Protein AF-A0A943Y1D8-F1 (afdb_monomer)

Radius of gyration: 16.84 Å; Cα contacts (8 Å, |Δi|>4): 223; chains: 1; bounding box: 41×40×46 Å

Secondary structure (DSSP, 8-state):
--TT---HHHHHHHHHHHHHHHTTT----SS-EEEEEE--TTS-THHHHHHHHHHTTT--EEE-HHHHGGGSTTHHHHHHHHGGGHHHHHHHHHHHHHHHHHHHHHTTT--EEE----SSSHHHHHHHHHHHHTT-EEEEEE----HHHHHHHHHHHHHHHHHH-TTT-

InterPro domains:
  IPR010488 Zeta toxin domain [PF06414] (25-161)
  IPR027417 P-loop containing nucleoside triphosphate hydrolase [G3DSA:3.40.50.300] (1-169)
  IPR027417 P-loop containing nucleoside triphosphate hydrolase [SSF52540] (18-161)

Structure (mmCIF, N/CA/C/O backbone):
data_AF-A0A943Y1D8-F1
#
_entry.id   AF-A0A943Y1D8-F1
#
loop_
_atom_site.group_PDB
_atom_site.id
_atom_site.type_symbol
_atom_site.label_atom_id
_atom_site.label_alt_id
_atom_site.label_comp_id
_atom_site.label_asym_id
_atom_site.label_entity_id
_atom_site.label_seq_id
_atom_site.pdbx_PDB_ins_code
_atom_site.Cartn_x
_atom_site.Cartn_y
_atom_site.Cartn_z
_atom_site.occupancy
_atom_site.B_iso_or_equiv
_atom_site.auth_seq_id
_atom_site.auth_comp_id
_atom_site.auth_asym_id
_atom_site.auth_atom_id
_atom_site.pdbx_PDB_model_num
ATOM 1 N N . MET A 1 1 ? 22.565 16.463 -7.248 1.00 71.75 1 MET A N 1
ATOM 2 C CA . MET A 1 1 ? 21.575 15.593 -6.589 1.00 71.75 1 MET A CA 1
ATOM 3 C C . MET A 1 1 ? 21.234 14.495 -7.577 1.00 71.75 1 MET A C 1
ATOM 5 O O . MET A 1 1 ? 21.046 14.815 -8.750 1.00 71.75 1 MET A O 1
ATOM 9 N N . LYS A 1 2 ? 21.292 13.227 -7.169 1.00 88.69 2 LYS A N 1
ATOM 10 C CA . LYS A 1 2 ? 20.897 12.116 -8.044 1.00 88.69 2 LYS A CA 1
ATOM 11 C C . LYS A 1 2 ? 19.385 12.167 -8.280 1.00 88.69 2 LYS A C 1
ATOM 13 O O . LYS A 1 2 ? 18.656 12.789 -7.515 1.00 88.69 2 LYS A O 1
ATOM 18 N N . LEU A 1 3 ? 18.910 11.551 -9.357 1.00 89.81 3 LEU A N 1
ATOM 19 C CA . LEU A 1 3 ? 17.517 11.700 -9.795 1.00 89.81 3 LEU A CA 1
ATOM 20 C C . LEU A 1 3 ? 16.529 11.013 -8.835 1.00 89.81 3 LEU A C 1
ATOM 22 O O . LEU A 1 3 ? 15.404 11.473 -8.662 1.00 89.81 3 LEU A O 1
ATOM 26 N N . GLU A 1 4 ? 16.981 9.940 -8.193 1.00 90.12 4 GLU A N 1
ATOM 27 C CA . GLU A 1 4 ? 16.276 9.161 -7.174 1.00 90.12 4 GLU A CA 1
ATOM 28 C C . GLU A 1 4 ? 16.295 9.786 -5.770 1.00 90.12 4 GLU A C 1
ATOM 30 O O . GLU A 1 4 ? 15.619 9.300 -4.867 1.00 90.12 4 GLU A O 1
ATOM 35 N N . GLU A 1 5 ? 17.084 10.842 -5.559 1.00 94.75 5 GLU A N 1
ATOM 36 C CA . GLU A 1 5 ? 17.107 11.555 -4.286 1.00 94.75 5 GLU A CA 1
ATOM 37 C C . GLU A 1 5 ? 15.913 12.517 -4.208 1.00 94.75 5 GLU A C 1
ATOM 39 O O . GLU A 1 5 ? 15.562 13.199 -5.174 1.00 94.75 5 GLU A O 1
ATOM 44 N N . PHE A 1 6 ? 15.310 12.602 -3.027 1.00 96.19 6 PHE A N 1
ATOM 45 C CA . PHE A 1 6 ? 14.237 13.539 -2.707 1.00 96.19 6 PHE A CA 1
ATOM 46 C C . PHE A 1 6 ? 14.531 14.207 -1.366 1.00 96.19 6 PHE A C 1
ATOM 48 O O . PHE A 1 6 ? 15.135 13.603 -0.478 1.00 96.19 6 PHE A O 1
ATOM 55 N N . SER A 1 7 ? 14.132 15.470 -1.220 1.00 96.75 7 SER A N 1
ATOM 56 C CA . SER A 1 7 ? 14.277 16.180 0.050 1.00 96.75 7 SER A CA 1
ATOM 57 C C . SER A 1 7 ? 13.147 15.831 1.020 1.00 96.75 7 SER A C 1
ATOM 59 O O . SER A 1 7 ? 12.078 15.353 0.623 1.00 96.75 7 SER A O 1
ATOM 61 N N . GLN A 1 8 ? 13.360 16.145 2.299 1.00 96.44 8 GLN A N 1
ATOM 62 C CA . GLN A 1 8 ? 12.313 16.071 3.315 1.00 96.44 8 GLN A CA 1
ATOM 63 C C . GLN A 1 8 ? 11.099 16.938 2.935 1.00 96.44 8 GLN A C 1
ATOM 65 O O . GLN A 1 8 ? 9.965 16.474 3.021 1.00 96.44 8 GLN A O 1
ATOM 70 N N . ASP A 1 9 ? 11.325 18.144 2.405 1.00 97.31 9 ASP A N 1
ATOM 71 C CA . ASP A 1 9 ? 10.247 19.031 1.951 1.00 97.31 9 ASP A CA 1
ATOM 72 C C . ASP A 1 9 ? 9.414 18.405 0.824 1.00 97.31 9 ASP A C 1
ATOM 74 O O . ASP A 1 9 ? 8.185 18.512 0.824 1.00 97.31 9 ASP A O 1
ATOM 78 N N . ASN A 1 10 ? 10.054 17.720 -0.135 1.00 95.81 10 ASN A N 1
ATOM 79 C CA . ASN A 1 10 ? 9.332 17.015 -1.197 1.00 95.81 10 ASN A CA 1
ATOM 80 C C . ASN A 1 10 ? 8.452 15.902 -0.620 1.00 95.81 10 ASN A C 1
ATOM 82 O O . ASN A 1 10 ? 7.290 15.765 -1.012 1.00 95.81 10 ASN A O 1
ATOM 86 N N . PHE A 1 11 ? 8.996 15.132 0.325 1.00 97.69 11 PHE A N 1
ATOM 87 C CA . PHE A 1 11 ? 8.261 14.066 0.993 1.00 97.69 11 PHE A CA 1
ATOM 88 C C . PHE A 1 11 ? 7.055 14.614 1.765 1.00 97.69 11 PHE A C 1
ATOM 90 O O . PHE A 1 11 ? 5.945 14.105 1.617 1.00 97.69 11 PHE A O 1
ATOM 97 N N . GLU A 1 12 ? 7.232 15.699 2.520 1.00 97.75 12 GLU A N 1
ATOM 98 C CA . GLU A 1 12 ? 6.159 16.340 3.283 1.00 97.75 12 GLU A CA 1
ATOM 99 C C . GLU A 1 12 ? 5.056 16.930 2.404 1.00 97.75 12 GLU A C 1
ATOM 101 O O . GLU A 1 12 ? 3.872 16.864 2.746 1.00 97.75 12 GLU A O 1
ATOM 106 N N . GLN A 1 13 ? 5.412 17.520 1.263 1.00 97.88 13 GLN A N 1
ATOM 107 C CA . GLN A 1 13 ? 4.421 18.019 0.311 1.00 97.88 13 GLN A CA 1
ATOM 108 C C . GLN A 1 13 ? 3.579 16.873 -0.263 1.00 97.88 13 GLN A C 1
ATOM 110 O O . GLN A 1 13 ? 2.344 16.958 -0.284 1.00 97.88 13 GLN A O 1
ATOM 115 N N . ALA A 1 14 ? 4.229 15.786 -0.688 1.00 97.81 14 ALA A N 1
ATOM 116 C CA . ALA A 1 14 ? 3.547 14.602 -1.200 1.00 97.81 14 ALA A CA 1
ATOM 117 C C . ALA A 1 14 ? 2.657 13.953 -0.128 1.00 97.81 14 ALA A C 1
ATOM 119 O O . ALA A 1 14 ? 1.494 13.636 -0.393 1.00 97.81 14 ALA A O 1
ATOM 120 N N . SER A 1 15 ? 3.162 13.827 1.099 1.00 98.00 15 SER A N 1
ATOM 121 C CA . SER A 1 15 ? 2.448 13.184 2.196 1.00 98.00 15 SER A CA 1
ATOM 122 C C . SER A 1 15 ? 1.216 13.982 2.637 1.00 98.00 15 SER A C 1
ATOM 124 O O . SER A 1 15 ? 0.133 13.409 2.775 1.00 98.00 15 SER A O 1
ATOM 126 N N . LYS A 1 16 ? 1.309 15.318 2.732 1.00 97.94 16 LYS A N 1
ATOM 127 C CA . LYS A 1 16 ? 0.158 16.206 2.997 1.00 97.94 16 LYS A CA 1
ATOM 128 C C . LYS A 1 16 ? -0.933 16.045 1.937 1.00 97.94 16 LYS A C 1
ATOM 130 O O . LYS A 1 16 ? -2.120 15.967 2.271 1.00 97.94 16 LYS A O 1
ATOM 135 N N . ARG A 1 17 ? -0.547 15.966 0.658 1.00 97.69 17 ARG A N 1
ATOM 136 C CA . ARG A 1 17 ? -1.488 15.748 -0.452 1.00 97.69 17 ARG A CA 1
ATOM 137 C C . ARG A 1 17 ? -2.175 14.386 -0.345 1.00 97.69 17 ARG A C 1
ATOM 139 O O . ARG A 1 17 ? -3.395 14.316 -0.507 1.00 97.69 17 ARG A O 1
ATOM 146 N N . LEU A 1 18 ? -1.417 13.331 -0.051 1.00 98.12 18 LEU A N 1
ATOM 147 C CA . LEU A 1 18 ? -1.938 11.973 0.096 1.00 98.12 18 LEU A CA 1
ATOM 148 C C . LEU A 1 18 ? -2.876 11.850 1.296 1.00 98.12 18 LEU A C 1
ATOM 150 O O . LEU A 1 18 ? -3.997 11.383 1.118 1.00 98.12 18 LEU A O 1
ATOM 154 N N . ILE A 1 19 ? -2.502 12.362 2.474 1.00 98.19 19 ILE A N 1
ATOM 155 C CA . ILE A 1 19 ? -3.379 12.384 3.657 1.00 98.19 19 ILE A CA 1
ATOM 156 C C . ILE A 1 19 ? -4.701 13.080 3.329 1.00 98.19 19 ILE A C 1
ATOM 158 O O . ILE A 1 19 ? -5.771 12.525 3.591 1.00 98.19 19 ILE A O 1
ATOM 162 N N . ARG A 1 20 ? -4.654 14.268 2.710 1.00 97.94 20 ARG A N 1
ATOM 163 C CA . ARG A 1 20 ? -5.865 15.012 2.333 1.00 97.94 20 ARG A CA 1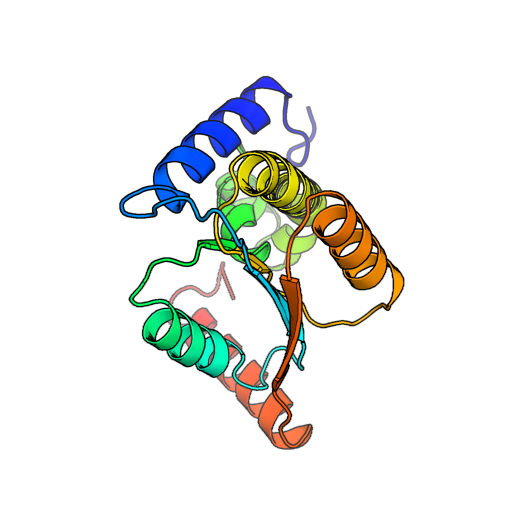
ATOM 164 C C . ARG A 1 20 ? -6.756 14.210 1.382 1.00 97.94 20 ARG A C 1
ATOM 166 O O . ARG A 1 20 ? -7.973 14.232 1.532 1.00 97.94 20 ARG A O 1
ATOM 173 N N . SER A 1 21 ? -6.161 13.537 0.398 1.00 97.56 21 SER A N 1
ATOM 174 C CA . SER A 1 21 ? -6.898 12.725 -0.574 1.00 97.56 21 SER A CA 1
ATOM 175 C C . SER A 1 21 ? -7.534 11.495 0.080 1.00 97.56 21 SER A C 1
ATOM 177 O O . SER A 1 21 ? -8.732 11.264 -0.065 1.00 97.56 21 SER A O 1
ATOM 179 N N . LEU A 1 22 ? -6.745 10.740 0.848 1.00 97.81 22 LEU A N 1
ATOM 180 C CA . LEU A 1 22 ? -7.140 9.463 1.441 1.00 97.81 22 LEU A CA 1
ATOM 181 C C . LEU A 1 22 ? -8.207 9.615 2.528 1.00 97.81 22 LEU A C 1
ATOM 183 O O . LEU A 1 22 ? -9.094 8.775 2.636 1.00 97.81 22 LEU A O 1
ATOM 187 N N . THR A 1 23 ? -8.152 10.697 3.306 1.00 98.06 23 THR A N 1
ATOM 188 C CA . THR A 1 23 ? -9.115 10.966 4.391 1.00 98.06 23 THR A CA 1
ATOM 189 C C . THR A 1 23 ? -10.411 11.620 3.911 1.00 98.06 23 THR A C 1
ATOM 191 O O . THR A 1 23 ? -11.373 11.730 4.673 1.00 98.06 23 THR A O 1
ATOM 194 N N . ARG A 1 24 ? -10.489 12.045 2.643 1.00 97.81 24 ARG A N 1
ATOM 195 C CA . ARG A 1 24 ? -11.682 12.704 2.105 1.00 97.81 24 ARG A CA 1
ATOM 196 C C . ARG A 1 24 ? -12.884 11.753 2.132 1.00 97.81 24 ARG A C 1
ATOM 198 O O . ARG A 1 24 ? -12.878 10.697 1.502 1.00 97.81 24 ARG A O 1
ATOM 205 N N . GLY A 1 25 ? -13.942 12.161 2.835 1.00 96.56 25 GLY A N 1
ATOM 206 C CA . GLY A 1 25 ? -15.162 11.358 2.980 1.00 96.56 25 GLY A CA 1
ATOM 207 C C . GLY A 1 25 ? -14.963 10.086 3.811 1.00 96.56 25 GLY A C 1
ATOM 208 O O . GLY A 1 25 ? -15.704 9.125 3.624 1.00 96.56 25 GLY A O 1
ATOM 209 N N . LYS A 1 26 ? -13.939 10.054 4.671 1.00 98.00 26 LYS A N 1
ATOM 210 C CA . LYS A 1 26 ? -13.700 8.995 5.655 1.00 98.00 26 LYS A CA 1
ATOM 211 C C . LYS A 1 26 ? -13.924 9.551 7.051 1.00 98.00 26 LYS A C 1
ATOM 213 O O . LYS A 1 26 ? -13.646 10.721 7.310 1.00 98.00 26 LYS A O 1
ATOM 218 N N . THR A 1 27 ? -14.391 8.703 7.947 1.00 97.81 27 THR A N 1
ATOM 219 C CA . THR A 1 27 ? -14.568 9.013 9.362 1.00 97.81 27 THR A CA 1
ATOM 220 C C . THR A 1 27 ? -13.755 8.044 10.205 1.00 97.81 27 THR A C 1
ATOM 222 O O . THR A 1 27 ? -13.468 6.915 9.800 1.00 97.81 27 THR A O 1
ATOM 225 N N . THR A 1 28 ? -13.356 8.511 11.379 1.00 97.44 28 THR A N 1
ATOM 226 C CA . THR A 1 28 ? -12.630 7.711 12.364 1.00 97.44 28 THR A CA 1
ATOM 227 C C . THR A 1 28 ? -13.599 6.785 13.107 1.00 97.44 28 THR A C 1
ATOM 229 O O . THR A 1 28 ? -14.820 6.959 13.038 1.00 97.44 28 THR A O 1
ATOM 232 N N . SER A 1 29 ? -13.072 5.776 13.797 1.00 96.56 29 SER A N 1
ATOM 233 C CA . SER A 1 29 ? -13.866 4.793 14.537 1.00 96.56 29 SER A CA 1
ATOM 234 C C . SER A 1 29 ? -13.273 4.538 15.914 1.00 96.56 29 SER A C 1
ATOM 236 O O . SER A 1 29 ? -12.066 4.412 16.048 1.00 96.56 29 SER A O 1
ATOM 238 N N . SER A 1 30 ? -14.117 4.382 16.935 1.00 96.62 30 SER A N 1
ATOM 239 C CA . SER A 1 30 ? -13.673 3.978 18.279 1.00 96.62 30 SER A CA 1
ATOM 240 C C . SER A 1 30 ? -13.169 2.532 18.344 1.00 96.62 30 SER A C 1
ATOM 242 O O . SER A 1 30 ? -12.523 2.151 19.313 1.00 96.62 30 SER A O 1
ATOM 244 N N . HIS A 1 31 ? -13.466 1.727 17.320 1.00 97.19 31 HIS A N 1
ATOM 245 C CA . HIS A 1 31 ? -13.017 0.343 17.188 1.00 97.19 31 HIS A CA 1
ATOM 246 C C . HIS A 1 31 ? -12.390 0.165 15.798 1.00 97.19 31 HIS A C 1
ATOM 248 O O . HIS A 1 31 ? -12.999 -0.452 14.908 1.00 97.19 31 HIS A O 1
ATOM 254 N N . PRO A 1 32 ? -11.216 0.773 15.552 1.00 98.38 32 PRO A N 1
ATOM 255 C CA . PRO A 1 32 ? -10.628 0.787 14.230 1.00 98.38 32 PRO A CA 1
ATOM 256 C C . PRO A 1 32 ? -10.174 -0.622 13.826 1.00 98.38 32 PRO A C 1
ATOM 258 O O . PRO A 1 32 ? -9.814 -1.477 14.638 1.00 98.38 32 PRO A O 1
ATOM 261 N N . LYS A 1 33 ? -10.225 -0.877 12.520 1.00 98.69 33 LYS A N 1
ATOM 262 C CA . LYS A 1 33 ? -9.940 -2.187 11.921 1.00 98.69 33 LYS A CA 1
ATOM 263 C C . LYS A 1 33 ? -8.845 -2.019 10.893 1.00 98.69 33 LYS A C 1
ATOM 265 O O . LYS A 1 33 ? -8.920 -1.106 10.072 1.00 98.69 33 LYS A O 1
ATOM 270 N N . ALA A 1 34 ? -7.871 -2.914 10.928 1.00 98.62 34 ALA A N 1
ATOM 271 C CA . ALA A 1 34 ? -6.825 -2.994 9.928 1.00 98.62 34 ALA A CA 1
ATOM 272 C C . ALA A 1 34 ? -6.882 -4.347 9.225 1.00 98.62 34 ALA A C 1
ATOM 274 O O . ALA A 1 34 ? -7.005 -5.396 9.859 1.00 98.62 34 ALA A O 1
ATOM 275 N N . ILE A 1 35 ? -6.783 -4.318 7.904 1.00 98.56 35 ILE A N 1
ATOM 276 C CA . ILE A 1 35 ? -6.814 -5.501 7.057 1.00 98.56 35 ILE A CA 1
ATOM 277 C C . ILE A 1 35 ? -5.506 -5.531 6.283 1.00 98.56 35 ILE A C 1
ATOM 279 O O . ILE A 1 35 ? -5.279 -4.696 5.410 1.00 98.56 35 ILE A O 1
ATOM 283 N N . LEU A 1 36 ? -4.645 -6.488 6.606 1.00 98.06 36 LEU A N 1
ATOM 284 C CA . LEU A 1 36 ? -3.467 -6.781 5.802 1.00 98.06 36 LEU A CA 1
ATOM 285 C C . LEU A 1 36 ? -3.897 -7.669 4.640 1.00 98.06 36 LEU A C 1
ATOM 287 O O . LEU A 1 36 ? -4.590 -8.667 4.849 1.00 98.06 36 LEU A O 1
ATOM 291 N N . LEU A 1 37 ? -3.509 -7.307 3.423 1.00 96.69 37 LEU A N 1
ATOM 292 C CA . LEU A 1 37 ? -3.866 -8.055 2.227 1.00 96.69 37 LEU A CA 1
ATOM 293 C C . LEU A 1 37 ? -2.693 -8.930 1.771 1.00 96.69 37 LEU A C 1
ATOM 295 O O . LEU A 1 37 ? -1.537 -8.504 1.764 1.00 96.69 37 LEU A O 1
ATOM 299 N N . GLY A 1 38 ? -2.990 -10.173 1.397 1.00 95.38 38 GLY A N 1
ATOM 300 C CA . GLY A 1 38 ? -2.019 -11.097 0.823 1.00 95.38 38 GLY A CA 1
ATOM 301 C C . GLY A 1 38 ? -2.541 -11.843 -0.397 1.00 95.38 38 GLY A C 1
ATOM 302 O O . GLY A 1 38 ? -3.742 -12.039 -0.581 1.00 95.38 38 GLY A O 1
ATOM 303 N N . GLY A 1 39 ? -1.607 -12.272 -1.239 1.00 94.06 39 GLY A N 1
ATOM 304 C CA . GLY A 1 39 ? -1.891 -12.989 -2.475 1.00 94.06 39 GLY A CA 1
ATOM 305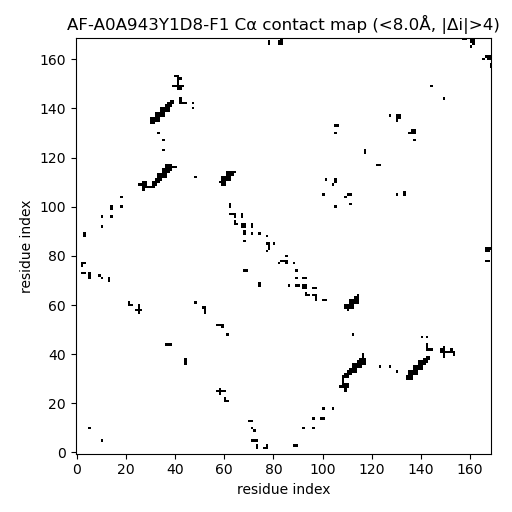 C C . GLY A 1 39 ? -0.852 -12.690 -3.548 1.00 94.06 39 GLY A C 1
ATOM 306 O O . GLY A 1 39 ? -0.114 -11.702 -3.479 1.00 94.06 39 GLY A O 1
ATOM 307 N N . GLN A 1 40 ? -0.802 -13.551 -4.560 1.00 94.25 40 GLN A N 1
ATOM 308 C CA . GLN A 1 40 ? 0.044 -13.346 -5.735 1.00 94.25 40 GLN A CA 1
ATOM 309 C C . GLN A 1 40 ? -0.412 -12.093 -6.506 1.00 94.25 40 GLN A C 1
ATOM 311 O O . GLN A 1 40 ? -1.582 -11.711 -6.456 1.00 94.25 40 GLN A O 1
ATOM 316 N N . SER A 1 41 ? 0.503 -11.445 -7.234 1.00 91.69 41 SER A N 1
ATOM 317 C CA . SER A 1 41 ? 0.224 -10.167 -7.917 1.00 91.69 41 SER A CA 1
ATOM 318 C C . SER A 1 41 ? -0.954 -10.259 -8.899 1.00 91.69 41 SER A C 1
ATOM 320 O O . SER A 1 41 ? -1.801 -9.371 -8.907 1.00 91.69 41 SER A O 1
ATOM 322 N N . GLY A 1 42 ? -1.065 -11.359 -9.651 1.00 93.94 42 GLY A N 1
ATOM 323 C CA . GLY A 1 42 ? -2.165 -11.601 -10.589 1.00 93.94 42 GLY A CA 1
ATOM 324 C C . GLY A 1 42 ? -3.356 -12.363 -10.006 1.00 93.94 42 GLY A C 1
ATOM 325 O O . GLY A 1 42 ? -4.225 -12.781 -10.755 1.00 93.94 42 GLY A O 1
ATOM 326 N N . ALA A 1 43 ? -3.420 -12.601 -8.689 1.00 95.25 43 ALA A N 1
ATOM 327 C CA . ALA A 1 43 ? -4.512 -13.380 -8.084 1.00 95.25 43 ALA A CA 1
ATOM 328 C C . ALA A 1 43 ? -5.839 -12.604 -7.959 1.00 95.25 43 ALA A C 1
ATOM 330 O O . ALA A 1 43 ? -6.827 -13.147 -7.479 1.00 95.25 43 ALA A O 1
ATOM 331 N N . GLY A 1 44 ? -5.878 -11.329 -8.362 1.00 94.12 44 GLY A N 1
ATOM 332 C CA . GLY A 1 44 ? -7.108 -10.533 -8.355 1.00 94.12 44 GLY A CA 1
ATOM 333 C C . GLY A 1 44 ? -7.421 -9.861 -7.016 1.00 94.12 44 GLY A C 1
ATOM 334 O O . GLY A 1 44 ? -8.590 -9.742 -6.650 1.00 94.12 44 GLY A O 1
ATOM 335 N N . LYS A 1 45 ? -6.396 -9.392 -6.290 1.00 94.88 45 LYS A N 1
ATOM 336 C CA . LYS A 1 45 ? -6.500 -8.692 -4.987 1.00 94.88 45 LYS A CA 1
ATOM 337 C C . LYS A 1 45 ? -7.498 -7.523 -4.983 1.00 94.88 45 LYS A C 1
ATOM 339 O O . LYS A 1 45 ? -8.193 -7.306 -3.992 1.00 94.88 45 LYS A O 1
ATOM 344 N N . THR A 1 46 ? -7.704 -6.873 -6.130 1.00 93.75 46 THR A N 1
ATOM 345 C CA . THR A 1 46 ? -8.759 -5.867 -6.353 1.00 93.75 46 THR A CA 1
ATOM 346 C C . THR A 1 46 ? -10.169 -6.371 -6.000 1.00 93.75 46 THR A C 1
ATOM 348 O O . THR A 1 46 ? -11.043 -5.581 -5.647 1.00 93.75 46 THR A O 1
ATOM 351 N N . THR A 1 47 ? -10.417 -7.681 -6.039 1.00 96.31 47 THR A N 1
ATOM 352 C CA . THR A 1 47 ? -11.668 -8.289 -5.562 1.00 96.31 47 THR A CA 1
ATOM 353 C C . THR A 1 47 ? -11.869 -8.053 -4.066 1.00 96.31 47 THR A C 1
ATOM 355 O O . THR A 1 47 ? -12.954 -7.645 -3.655 1.00 96.31 47 THR A O 1
ATOM 358 N N . ILE A 1 48 ? -10.818 -8.211 -3.253 1.00 96.69 48 ILE A N 1
ATOM 359 C CA . ILE A 1 48 ? -10.863 -7.915 -1.815 1.00 96.69 48 ILE A CA 1
ATOM 360 C C . ILE A 1 48 ? -11.089 -6.417 -1.596 1.00 96.69 48 ILE A C 1
ATOM 362 O O . ILE A 1 48 ? -11.909 -6.064 -0.751 1.00 96.69 48 ILE A O 1
ATOM 366 N N . HIS A 1 49 ? -10.460 -5.536 -2.388 1.00 95.75 49 HIS A N 1
ATOM 367 C CA . HIS A 1 49 ? -10.742 -4.093 -2.321 1.00 95.75 49 HIS A CA 1
ATOM 368 C C . HIS A 1 49 ? -12.232 -3.807 -2.488 1.00 95.75 49 HIS A C 1
ATOM 370 O O . HIS A 1 49 ? -12.815 -3.095 -1.678 1.00 95.75 49 HIS A O 1
ATOM 376 N N . ARG A 1 50 ? -12.874 -4.395 -3.505 1.00 96.94 50 ARG A N 1
ATOM 377 C CA . ARG A 1 50 ? -14.310 -4.203 -3.764 1.00 96.94 50 ARG A CA 1
ATOM 378 C C . ARG A 1 50 ? -15.175 -4.746 -2.627 1.00 96.94 50 ARG A C 1
ATOM 380 O O . ARG A 1 50 ? -16.125 -4.077 -2.228 1.00 96.94 50 ARG A O 1
ATOM 387 N N . ILE A 1 51 ? -14.848 -5.927 -2.098 1.00 97.88 51 ILE A N 1
ATOM 388 C CA . ILE A 1 51 ? -15.570 -6.537 -0.972 1.00 97.88 51 ILE A CA 1
ATOM 389 C C . ILE A 1 51 ? -15.465 -5.643 0.265 1.00 97.88 51 ILE A C 1
ATOM 391 O O . ILE A 1 51 ? -16.488 -5.280 0.840 1.00 97.88 51 ILE A O 1
ATOM 395 N N . LYS A 1 52 ? -14.250 -5.229 0.641 1.00 97.62 52 LYS A N 1
ATOM 396 C CA . LYS A 1 52 ? -14.020 -4.422 1.844 1.00 97.62 52 LYS A CA 1
ATOM 397 C C . LYS A 1 52 ? -14.528 -2.994 1.707 1.00 97.62 52 LYS A C 1
ATOM 399 O O . LYS A 1 52 ? -15.110 -2.478 2.650 1.00 97.62 52 LYS A O 1
ATOM 404 N N . GLN A 1 53 ? -14.446 -2.388 0.5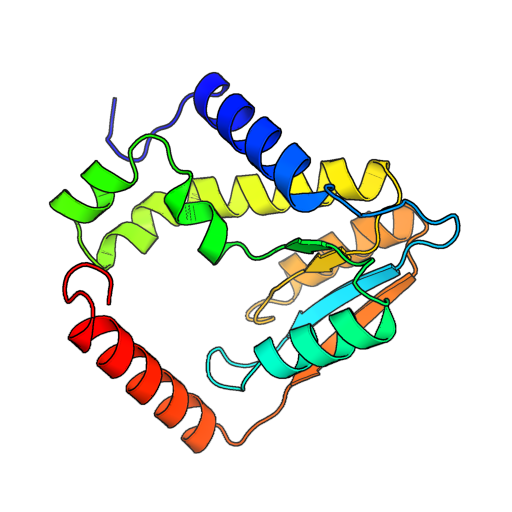27 1.00 96.81 53 GLN A N 1
ATOM 405 C CA . GLN A 1 53 ? -15.104 -1.105 0.281 1.00 96.81 53 GLN A CA 1
ATOM 406 C C . GLN A 1 53 ? -16.621 -1.196 0.475 1.00 96.81 53 GLN A C 1
ATOM 408 O O . GLN A 1 53 ? -17.203 -0.293 1.062 1.00 96.81 53 GLN A O 1
ATOM 413 N N . ARG A 1 54 ? -17.278 -2.281 0.042 1.00 97.88 54 ARG A N 1
ATOM 414 C CA . ARG A 1 54 ? -18.720 -2.474 0.286 1.00 97.88 54 ARG A CA 1
ATOM 415 C C . ARG A 1 54 ? -19.026 -2.748 1.758 1.00 97.88 54 ARG A C 1
ATOM 417 O O . ARG A 1 54 ? -19.932 -2.132 2.303 1.00 97.88 54 ARG A O 1
ATOM 424 N N . GLU A 1 55 ? -18.256 -3.628 2.395 1.00 98.00 55 GLU A N 1
ATOM 425 C CA . GLU A 1 55 ? -18.403 -3.995 3.812 1.00 98.00 55 GLU A CA 1
ATOM 426 C C . GLU A 1 55 ? -18.286 -2.781 4.741 1.00 98.00 55 GLU A C 1
ATOM 428 O O . GLU A 1 55 ? -19.063 -2.648 5.680 1.00 98.00 55 GLU A O 1
ATOM 433 N N . PHE A 1 56 ? -17.362 -1.866 4.444 1.00 97.88 56 PHE A N 1
ATOM 434 C CA . PHE A 1 56 ? -17.156 -0.637 5.210 1.00 97.88 56 PHE A CA 1
ATOM 435 C C . PHE A 1 56 ? -17.967 0.549 4.673 1.00 97.88 56 PHE A C 1
ATOM 437 O O . PHE A 1 56 ? -17.766 1.669 5.130 1.00 97.88 56 PHE A O 1
ATOM 444 N N . GLN A 1 57 ? -18.854 0.342 3.691 1.00 97.69 57 GLN A N 1
ATOM 445 C CA . GLN A 1 57 ? -19.652 1.405 3.057 1.00 97.69 57 GLN A CA 1
ATOM 446 C C . GLN A 1 57 ? -18.791 2.577 2.548 1.00 97.69 57 GLN A C 1
ATOM 448 O O . GLN A 1 57 ? -19.148 3.748 2.641 1.00 97.69 57 GLN A O 1
ATOM 453 N N . GLY A 1 58 ? -17.606 2.256 2.031 1.00 97.25 58 GLY A N 1
ATOM 454 C CA . GLY A 1 58 ? -16.604 3.211 1.579 1.00 97.25 58 GLY A CA 1
ATOM 455 C C . GLY A 1 58 ? -15.785 3.849 2.701 1.00 97.25 58 GLY A C 1
ATOM 456 O O . GLY A 1 58 ? -14.896 4.636 2.389 1.00 97.25 58 GLY A O 1
ATOM 457 N N . ASN A 1 59 ? -16.025 3.533 3.977 1.00 98.38 59 ASN A N 1
ATOM 458 C CA . ASN A 1 59 ? -15.285 4.061 5.123 1.00 98.38 59 ASN A CA 1
ATOM 459 C C . ASN A 1 59 ? -14.048 3.219 5.480 1.00 98.38 59 ASN A C 1
ATOM 461 O O . ASN A 1 59 ? -13.874 2.780 6.614 1.00 98.38 59 ASN A O 1
ATOM 465 N N . ILE A 1 60 ? -13.190 2.959 4.496 1.00 98.50 60 ILE A N 1
ATOM 466 C CA . ILE A 1 60 ? -11.888 2.318 4.690 1.00 98.50 60 ILE A CA 1
ATOM 467 C C . ILE A 1 60 ? -10.859 2.967 3.768 1.00 98.50 60 ILE A C 1
ATOM 469 O O . ILE A 1 60 ? -11.159 3.306 2.621 1.00 98.50 60 ILE A O 1
ATOM 473 N N . ILE A 1 61 ? -9.654 3.197 4.281 1.00 98.56 61 ILE A N 1
ATOM 474 C CA . ILE A 1 61 ? -8.548 3.763 3.513 1.00 98.56 61 ILE A CA 1
ATOM 475 C C . ILE A 1 61 ? -7.712 2.620 2.953 1.00 98.56 61 ILE A C 1
ATOM 477 O O . ILE A 1 61 ? -7.198 1.797 3.707 1.00 98.56 61 ILE A O 1
ATOM 481 N N . ILE A 1 62 ? -7.566 2.587 1.631 1.00 98.06 62 ILE A N 1
ATOM 482 C CA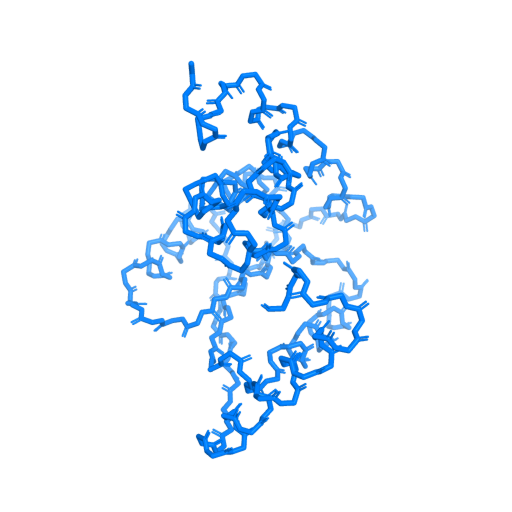 . ILE A 1 62 ? -6.689 1.644 0.937 1.00 98.06 62 ILE A CA 1
ATOM 483 C C . ILE A 1 62 ? -5.302 2.278 0.839 1.00 98.06 62 ILE A C 1
ATOM 485 O O . ILE A 1 62 ? -5.158 3.358 0.268 1.00 98.06 62 ILE A O 1
ATOM 489 N N . ILE A 1 63 ? -4.300 1.606 1.399 1.00 98.00 63 ILE A N 1
ATOM 490 C CA . ILE A 1 63 ? -2.895 1.994 1.320 1.00 98.00 63 ILE A CA 1
ATOM 491 C C . ILE A 1 63 ? -2.204 1.067 0.321 1.00 98.00 63 ILE A C 1
ATOM 493 O O . ILE A 1 63 ? -1.940 -0.090 0.642 1.00 98.00 63 ILE A O 1
ATOM 497 N N . ASP A 1 64 ? -1.912 1.593 -0.870 1.00 95.50 64 ASP A N 1
ATOM 498 C CA . ASP A 1 64 ? -1.256 0.881 -1.972 1.00 95.50 64 ASP A CA 1
ATOM 499 C C . ASP A 1 64 ? 0.071 1.557 -2.337 1.00 95.50 64 ASP A C 1
ATOM 501 O O . ASP A 1 64 ? 0.093 2.661 -2.884 1.00 95.50 64 ASP A O 1
ATOM 505 N N . GLY A 1 65 ? 1.181 0.883 -2.028 1.00 93.69 65 GLY A N 1
ATOM 506 C CA . GLY A 1 65 ? 2.523 1.420 -2.237 1.00 93.69 65 GLY A CA 1
ATOM 507 C C . GLY A 1 65 ? 2.870 1.682 -3.700 1.00 93.69 65 GLY A C 1
ATOM 508 O O . GLY A 1 65 ? 3.572 2.654 -3.981 1.00 93.69 65 GLY A O 1
ATOM 509 N N . ASP A 1 66 ? 2.358 0.884 -4.641 1.00 92.62 66 ASP A N 1
ATOM 510 C CA . ASP A 1 66 ? 2.682 1.084 -6.057 1.00 92.62 66 ASP A CA 1
ATOM 511 C C . ASP A 1 66 ? 2.072 2.393 -6.581 1.00 92.62 66 ASP A C 1
ATOM 513 O O . ASP A 1 66 ? 2.728 3.118 -7.333 1.00 92.62 66 ASP A O 1
ATOM 517 N N . SER A 1 67 ? 0.894 2.780 -6.076 1.00 93.50 67 SER A N 1
ATOM 518 C CA . SER A 1 67 ? 0.245 4.055 -6.412 1.00 93.50 67 SER A CA 1
ATOM 519 C C . SER A 1 67 ? 1.029 5.294 -5.952 1.00 93.50 67 SER A C 1
ATOM 521 O O . SER A 1 67 ? 0.845 6.384 -6.492 1.00 93.50 67 SER A O 1
ATOM 523 N N . TYR A 1 68 ? 1.930 5.153 -4.972 1.00 97.00 68 TYR A N 1
ATOM 524 C CA . TYR A 1 68 ? 2.690 6.279 -4.424 1.00 97.00 68 TYR A CA 1
ATOM 525 C C . TYR A 1 68 ? 3.974 6.577 -5.196 1.00 97.00 68 TYR A C 1
ATOM 527 O O . TYR A 1 68 ? 4.547 7.652 -5.030 1.00 97.00 68 TYR A O 1
ATOM 535 N N . ARG A 1 69 ? 4.414 5.681 -6.086 1.00 96.12 69 ARG A N 1
ATOM 536 C CA . ARG A 1 69 ? 5.624 5.882 -6.903 1.00 96.12 69 ARG A CA 1
ATOM 537 C C . ARG A 1 69 ? 5.534 7.142 -7.760 1.00 96.12 69 ARG A C 1
ATOM 539 O O . ARG A 1 69 ? 6.499 7.898 -7.832 1.00 96.12 69 ARG A O 1
ATOM 546 N N . SER A 1 70 ? 4.355 7.415 -8.322 1.00 94.94 70 SER A N 1
ATOM 547 C CA . SER A 1 70 ? 4.096 8.600 -9.148 1.00 94.94 70 SER A CA 1
ATOM 548 C C . SER A 1 70 ? 4.125 9.923 -8.375 1.00 94.94 70 SER A C 1
ATOM 550 O O . SER A 1 70 ? 4.064 10.986 -8.985 1.00 94.94 70 SER A O 1
ATOM 552 N N . PHE A 1 71 ? 4.196 9.878 -7.039 1.00 96.56 71 PHE A N 1
ATOM 553 C CA . PHE A 1 71 ? 4.338 11.060 -6.184 1.00 96.56 71 PHE A CA 1
ATOM 554 C C . PHE A 1 71 ? 5.802 11.403 -5.885 1.00 96.56 71 PHE A C 1
ATOM 556 O O . PHE A 1 71 ? 6.056 12.409 -5.223 1.00 96.56 71 PHE A O 1
ATOM 563 N N . HIS A 1 72 ? 6.759 10.606 -6.375 1.00 97.31 72 HIS A N 1
ATOM 564 C CA . HIS A 1 72 ? 8.169 10.970 -6.319 1.00 97.31 72 HIS A CA 1
ATOM 565 C C . HIS A 1 72 ? 8.383 12.308 -7.056 1.00 97.31 72 HIS A C 1
ATOM 567 O O . HIS A 1 72 ? 7.901 12.451 -8.184 1.00 97.31 72 HIS A O 1
ATOM 573 N N . PRO A 1 73 ? 9.119 13.284 -6.488 1.00 96.81 73 PRO A N 1
ATOM 574 C CA . PRO A 1 73 ? 9.262 14.621 -7.082 1.00 96.81 73 PRO A CA 1
ATOM 575 C C . PRO A 1 73 ? 9.824 14.588 -8.510 1.00 96.81 73 PRO A C 1
ATOM 577 O O . PRO A 1 73 ? 9.382 15.340 -9.372 1.00 96.81 73 PRO A O 1
ATOM 580 N N . ASN A 1 74 ? 10.743 13.657 -8.774 1.00 96.25 74 ASN A N 1
ATOM 581 C CA . ASN A 1 74 ? 11.371 13.468 -10.083 1.00 96.25 74 ASN A CA 1
ATOM 582 C C . ASN A 1 74 ? 10.775 12.296 -10.886 1.00 96.25 74 ASN A C 1
ATOM 584 O O . ASN A 1 74 ? 11.463 11.744 -11.740 1.00 96.25 74 ASN A O 1
ATOM 588 N N . TYR A 1 75 ? 9.538 11.861 -10.599 1.00 95.06 75 TYR A N 1
ATOM 589 C CA . TYR A 1 75 ? 8.951 10.658 -11.215 1.00 95.06 75 TYR A CA 1
ATOM 590 C C . TYR A 1 75 ? 9.022 10.666 -12.748 1.00 95.06 75 TYR A C 1
ATOM 592 O O . TYR A 1 75 ? 9.471 9.688 -13.337 1.00 95.06 75 TYR A O 1
ATOM 600 N N . LEU A 1 76 ? 8.643 11.779 -13.387 1.00 94.25 76 LEU A N 1
ATOM 601 C CA . LEU A 1 76 ? 8.665 11.892 -14.850 1.00 94.25 76 LEU A CA 1
ATOM 602 C C . LEU A 1 76 ? 10.083 11.758 -15.417 1.00 94.25 76 LEU A C 1
ATOM 604 O O . LEU A 1 76 ? 10.276 11.040 -16.388 1.00 94.25 76 LEU A O 1
ATOM 608 N N . GLY A 1 77 ? 11.084 12.367 -14.773 1.00 95.00 77 GLY A N 1
ATOM 609 C CA . GLY A 1 77 ? 12.479 12.223 -15.196 1.00 95.00 77 GLY A CA 1
ATOM 610 C C . GLY A 1 77 ? 13.015 10.803 -14.987 1.00 95.00 77 GLY A C 1
ATOM 611 O O . GLY A 1 77 ? 13.785 10.304 -15.804 1.00 95.00 77 GLY A O 1
ATOM 612 N N . LEU A 1 78 ? 12.606 10.126 -13.906 1.00 94.94 78 LEU A N 1
ATOM 613 C CA . LEU A 1 78 ? 12.950 8.718 -13.676 1.00 94.94 78 LEU A CA 1
ATOM 614 C C . LEU A 1 78 ? 12.332 7.814 -14.748 1.00 94.94 78 LEU A C 1
ATOM 616 O O . LEU A 1 78 ? 13.009 6.908 -15.226 1.00 94.94 78 LEU A O 1
ATOM 620 N N . GLN A 1 79 ? 11.082 8.076 -15.136 1.00 92.56 79 GLN A N 1
ATOM 621 C CA . GLN A 1 79 ? 10.406 7.360 -16.217 1.00 92.56 79 GLN A CA 1
ATOM 622 C C . GLN A 1 79 ? 11.057 7.622 -17.578 1.00 92.56 79 GLN A C 1
ATOM 624 O O . GLN A 1 79 ? 11.353 6.681 -18.300 1.00 92.56 79 GLN A O 1
ATOM 629 N N . GLU A 1 80 ? 11.374 8.872 -17.913 1.00 93.12 80 GLU A N 1
ATOM 630 C CA . GLU A 1 80 ? 12.044 9.204 -19.177 1.00 93.12 80 GLU A CA 1
ATOM 631 C C . GLU A 1 80 ? 13.418 8.527 -19.296 1.00 93.12 80 GLU A C 1
ATOM 633 O O . GLU A 1 80 ? 13.791 8.031 -20.357 1.00 93.12 80 GLU A O 1
ATOM 638 N N . LYS A 1 81 ? 14.172 8.470 -18.192 1.00 94.44 81 LYS A N 1
ATOM 639 C CA . LYS A 1 81 ? 15.531 7.922 -18.188 1.00 94.44 81 LYS A CA 1
ATOM 640 C C . LYS A 1 81 ? 15.585 6.395 -18.116 1.00 94.44 81 LYS A C 1
ATOM 642 O O . LYS A 1 81 ? 16.486 5.802 -18.706 1.00 94.44 81 LYS A O 1
ATOM 647 N N . TYR A 1 82 ? 14.694 5.771 -17.345 1.00 92.94 82 TYR A N 1
ATOM 648 C CA . TYR A 1 82 ? 14.774 4.343 -17.011 1.00 92.94 82 TYR A CA 1
ATOM 649 C C . TYR A 1 82 ? 13.548 3.530 -17.459 1.00 92.94 82 TYR A C 1
ATOM 651 O O . TYR A 1 82 ? 13.576 2.305 -17.368 1.00 92.94 82 TYR A O 1
ATOM 659 N N . GLY A 1 83 ? 12.475 4.172 -17.933 1.00 90.38 83 GLY A N 1
ATOM 660 C CA . GLY A 1 83 ? 11.223 3.522 -18.333 1.00 90.38 83 GLY A CA 1
ATOM 661 C C . GLY A 1 83 ? 10.703 2.573 -17.254 1.00 90.38 83 GLY A C 1
ATOM 662 O O . GLY A 1 83 ? 10.654 2.915 -16.068 1.00 90.38 83 GLY A O 1
ATOM 663 N N . LYS A 1 84 ? 10.426 1.326 -17.645 1.00 87.00 84 LYS A N 1
ATOM 664 C CA . LYS A 1 84 ? 10.008 0.236 -16.748 1.00 87.00 84 LYS A CA 1
ATOM 665 C C . LYS A 1 84 ? 10.929 0.004 -15.540 1.00 87.00 84 LYS A C 1
ATOM 667 O O . LYS A 1 84 ? 10.455 -0.367 -14.467 1.00 87.00 84 LYS A O 1
ATOM 672 N N . ASP A 1 85 ? 12.228 0.282 -15.669 1.00 91.38 85 ASP A N 1
ATOM 673 C CA . ASP A 1 85 ? 13.203 0.076 -14.592 1.00 91.38 85 ASP A CA 1
ATOM 674 C C . ASP A 1 85 ? 13.174 1.220 -13.555 1.00 91.38 85 ASP A C 1
ATOM 676 O O . ASP A 1 85 ? 13.764 1.118 -12.478 1.00 91.38 85 ASP A O 1
ATOM 680 N N . SER A 1 86 ? 12.413 2.299 -13.800 1.00 93.06 86 SER A N 1
ATOM 681 C CA . SER A 1 86 ? 12.187 3.396 -12.839 1.00 93.06 86 SER A CA 1
ATOM 682 C C . SER A 1 86 ? 11.579 2.925 -11.506 1.00 93.06 86 SER A C 1
ATOM 684 O O . SER A 1 86 ? 11.734 3.576 -10.463 1.00 93.06 86 SER A O 1
ATOM 686 N N . VAL A 1 87 ? 10.936 1.754 -11.499 1.00 92.38 87 VAL A N 1
ATOM 687 C CA . VAL A 1 87 ? 10.419 1.072 -10.305 1.00 92.38 87 VAL A CA 1
ATOM 688 C C . VAL A 1 87 ? 11.520 0.835 -9.265 1.00 92.38 87 VAL A C 1
ATOM 690 O O . VAL A 1 87 ? 11.265 0.967 -8.061 1.00 92.38 87 VAL A O 1
ATOM 693 N N . ASP A 1 88 ? 12.751 0.548 -9.692 1.00 95.19 88 ASP A N 1
ATOM 694 C CA . ASP A 1 88 ? 13.869 0.315 -8.775 1.00 95.19 88 ASP A CA 1
ATOM 695 C C . ASP A 1 88 ? 14.361 1.583 -8.079 1.00 95.19 88 ASP A C 1
ATOM 697 O O . ASP A 1 88 ? 14.870 1.513 -6.958 1.00 95.19 88 ASP A O 1
ATOM 701 N N . TYR A 1 89 ? 14.138 2.740 -8.695 1.00 96.00 89 TYR A N 1
ATOM 702 C CA . TYR A 1 89 ? 14.543 4.043 -8.173 1.00 96.00 89 TYR A CA 1
ATOM 703 C C . TYR A 1 89 ? 13.450 4.684 -7.307 1.00 96.00 89 TYR A C 1
ATOM 705 O O . TYR A 1 89 ? 13.745 5.423 -6.374 1.00 96.00 89 TYR A O 1
ATOM 713 N N . THR A 1 90 ? 12.177 4.354 -7.549 1.00 96.25 90 THR A N 1
ATOM 714 C CA . THR A 1 90 ? 11.033 4.889 -6.783 1.00 96.25 90 THR A CA 1
ATOM 715 C C . THR A 1 90 ? 10.674 4.067 -5.541 1.00 96.25 90 THR A C 1
ATOM 717 O O . THR A 1 90 ? 9.914 4.538 -4.691 1.00 96.25 90 THR A O 1
ATOM 720 N N . LYS A 1 91 ? 11.207 2.841 -5.400 1.00 95.06 91 LYS A N 1
ATOM 721 C CA . LYS A 1 91 ? 10.810 1.903 -4.330 1.00 95.06 91 LYS A CA 1
ATOM 722 C C . LYS A 1 91 ? 11.059 2.429 -2.917 1.00 95.06 91 LYS A C 1
ATOM 724 O O . LYS A 1 91 ? 10.251 2.163 -2.032 1.00 95.06 91 LYS A O 1
ATOM 729 N N . VAL A 1 92 ? 12.146 3.177 -2.709 1.00 95.88 92 VAL A N 1
ATOM 730 C CA . VAL A 1 92 ? 12.499 3.728 -1.390 1.00 95.88 92 VAL A CA 1
ATOM 731 C C . VAL A 1 92 ? 11.470 4.771 -0.964 1.00 95.88 92 VAL A C 1
ATOM 733 O O . VAL A 1 92 ? 10.903 4.661 0.119 1.00 95.88 92 VAL A O 1
ATOM 736 N N . PHE A 1 93 ? 11.164 5.726 -1.845 1.00 97.75 93 PHE A N 1
ATOM 737 C CA . PHE A 1 93 ? 10.144 6.744 -1.602 1.00 97.75 93 PHE A CA 1
ATOM 738 C C . PHE A 1 93 ? 8.767 6.125 -1.338 1.00 97.75 93 PHE A C 1
ATOM 740 O O . PHE A 1 93 ? 8.114 6.456 -0.352 1.00 97.75 93 PHE A O 1
ATOM 747 N N . ALA A 1 94 ? 8.338 5.191 -2.193 1.00 97.12 94 ALA A N 1
ATOM 748 C CA . ALA A 1 94 ? 7.044 4.531 -2.054 1.00 97.12 94 ALA A CA 1
ATOM 749 C C . ALA A 1 94 ? 6.932 3.748 -0.735 1.00 97.12 94 ALA A C 1
ATOM 751 O O . ALA A 1 94 ? 5.917 3.849 -0.048 1.00 97.12 94 ALA A O 1
ATOM 752 N N . GLY A 1 95 ? 7.986 3.017 -0.352 1.00 95.44 95 GLY A N 1
ATOM 753 C CA . GLY A 1 95 ? 8.048 2.299 0.922 1.00 95.44 95 GLY A CA 1
ATOM 754 C C . GLY A 1 95 ? 7.942 3.234 2.127 1.00 95.44 95 GLY A C 1
ATOM 755 O O . GLY A 1 95 ? 7.087 3.023 2.986 1.00 95.44 95 GLY A O 1
ATOM 756 N N . GLN A 1 96 ? 8.728 4.316 2.146 1.00 97.19 96 GLN A N 1
ATOM 757 C CA . GLN A 1 96 ? 8.655 5.329 3.207 1.00 97.19 96 GLN A CA 1
ATOM 758 C C . GLN A 1 96 ? 7.275 5.995 3.277 1.00 97.19 96 GLN A C 1
ATOM 760 O O . GLN A 1 96 ? 6.764 6.245 4.366 1.00 97.19 96 GLN A O 1
ATOM 765 N N . MET A 1 97 ? 6.637 6.243 2.129 1.00 98.25 97 MET A N 1
ATOM 766 C CA . MET A 1 97 ? 5.291 6.810 2.082 1.00 98.25 97 MET A CA 1
ATOM 767 C C . MET A 1 97 ? 4.244 5.850 2.659 1.00 98.25 97 MET A C 1
ATOM 769 O O . MET A 1 97 ? 3.367 6.287 3.400 1.00 98.25 97 MET A O 1
ATOM 773 N N . VAL A 1 98 ? 4.338 4.543 2.378 1.00 97.56 98 VAL A N 1
ATOM 774 C CA . VAL A 1 98 ? 3.467 3.530 3.003 1.00 97.56 98 VAL A CA 1
ATOM 775 C C . VAL A 1 98 ? 3.645 3.529 4.517 1.00 97.56 98 VAL A C 1
ATOM 777 O O . VAL A 1 98 ? 2.650 3.617 5.233 1.00 97.56 98 VAL A O 1
ATOM 780 N N . GLU A 1 99 ? 4.884 3.455 5.009 1.00 96.75 99 GLU A N 1
ATOM 781 C CA . GLU A 1 99 ? 5.173 3.448 6.449 1.00 96.75 99 GLU A CA 1
ATOM 782 C C . GLU A 1 99 ? 4.625 4.703 7.136 1.00 96.75 99 GLU A C 1
ATOM 784 O O . GLU A 1 99 ? 3.910 4.598 8.134 1.00 96.75 99 GLU A O 1
ATOM 789 N N . TYR A 1 100 ? 4.878 5.876 6.552 1.00 98.06 100 TYR A N 1
ATOM 790 C CA . TYR A 1 100 ? 4.376 7.153 7.050 1.00 98.06 100 TYR A CA 1
ATOM 791 C C . TYR A 1 100 ? 2.843 7.213 7.072 1.00 98.06 100 TYR A C 1
ATOM 793 O O . TYR A 1 100 ? 2.252 7.619 8.069 1.00 98.06 100 TYR A O 1
ATOM 801 N N . LEU A 1 101 ? 2.173 6.794 5.993 1.00 98.50 101 LEU A N 1
ATOM 802 C CA . LEU A 1 101 ? 0.711 6.829 5.916 1.00 98.50 101 LEU A CA 1
ATOM 803 C C . LEU A 1 101 ? 0.060 5.834 6.877 1.00 98.50 101 LEU A C 1
ATOM 805 O O . LEU A 1 101 ? -0.938 6.177 7.508 1.00 98.50 101 LEU A O 1
ATOM 809 N N . VAL A 1 102 ? 0.618 4.628 7.022 1.00 98.31 102 VAL A N 1
ATOM 810 C CA . VAL A 1 102 ? 0.163 3.666 8.036 1.00 98.31 102 VAL A CA 1
ATOM 811 C C . VAL A 1 102 ? 0.309 4.278 9.424 1.00 98.31 102 VAL A C 1
ATOM 813 O O . VAL A 1 102 ? -0.627 4.200 10.218 1.00 98.31 102 VAL A O 1
ATOM 816 N N . ASP A 1 103 ? 1.442 4.917 9.714 1.00 98.06 103 ASP A N 1
ATOM 817 C CA . ASP A 1 103 ? 1.695 5.550 11.003 1.00 98.06 103 ASP A CA 1
ATOM 818 C C . ASP A 1 103 ? 0.707 6.692 11.297 1.00 98.06 103 ASP A C 1
ATOM 820 O O . ASP A 1 103 ? -0.012 6.656 12.295 1.00 98.06 103 ASP A O 1
ATOM 824 N N . GLU A 1 104 ? 0.612 7.678 10.410 1.00 98.25 104 GLU A N 1
ATOM 825 C CA . GLU A 1 104 ? -0.196 8.882 10.622 1.00 98.25 104 GLU A CA 1
ATOM 826 C C . GLU A 1 104 ? -1.699 8.620 10.611 1.00 98.25 104 GLU A C 1
ATOM 828 O O . GLU A 1 104 ? -2.441 9.200 11.408 1.00 98.25 104 GLU A O 1
ATOM 833 N N . LEU A 1 105 ? -2.176 7.753 9.717 1.00 98.50 105 LEU A N 1
ATOM 834 C CA . LEU A 1 105 ? -3.599 7.435 9.651 1.00 98.50 105 LEU A CA 1
ATOM 835 C C . LEU A 1 105 ? -4.017 6.536 10.808 1.00 98.50 105 LEU A C 1
ATOM 837 O O . LEU A 1 105 ? -5.139 6.679 11.298 1.00 98.50 105 LEU A O 1
ATOM 841 N N . SER A 1 106 ? -3.127 5.657 11.287 1.00 98.38 106 SER A N 1
ATOM 842 C CA . SER A 1 106 ? -3.486 4.797 12.411 1.00 98.38 106 SER A CA 1
ATOM 843 C C . SER A 1 106 ? -3.577 5.541 13.740 1.00 98.38 106 SER A C 1
ATOM 845 O O . SER A 1 106 ? -4.465 5.225 14.524 1.00 98.38 106 SER A O 1
ATOM 847 N N . LYS A 1 107 ? -2.761 6.585 13.958 1.00 97.94 107 LYS A N 1
ATOM 848 C CA . LYS A 1 107 ? -2.888 7.508 15.111 1.00 97.94 107 LYS A CA 1
ATOM 849 C C . LYS A 1 107 ? -4.237 8.234 15.176 1.00 97.94 107 LYS A C 1
ATOM 851 O O . LYS A 1 107 ? -4.568 8.804 16.208 1.00 97.94 107 LYS A O 1
ATOM 856 N N . LYS A 1 108 ? -4.967 8.281 14.059 1.00 97.81 108 LYS A N 1
ATOM 857 C CA . LYS A 1 108 ? -6.263 8.958 13.927 1.00 97.81 108 LYS A CA 1
ATOM 858 C C . LYS A 1 108 ? -7.437 7.980 13.884 1.00 97.81 108 LYS A C 1
ATOM 860 O O . LYS A 1 108 ? -8.541 8.405 13.579 1.00 97.81 108 LYS A O 1
ATOM 865 N N . ASP A 1 109 ? -7.213 6.693 14.140 1.00 98.25 109 ASP A N 1
ATOM 866 C CA . ASP A 1 109 ? -8.277 5.686 14.236 1.00 98.25 109 ASP A CA 1
ATOM 867 C C . ASP A 1 109 ? -9.126 5.504 12.959 1.00 98.25 109 ASP A C 1
ATOM 869 O O . ASP A 1 109 ? -10.331 5.239 13.012 1.00 98.25 109 ASP A O 1
ATOM 873 N N . PHE A 1 110 ? -8.512 5.637 11.778 1.00 98.69 110 PHE A N 1
ATOM 874 C CA . PHE A 1 110 ? -9.160 5.282 10.510 1.00 98.69 110 PHE A CA 1
ATOM 875 C C . PHE A 1 110 ? -9.137 3.772 10.263 1.00 98.69 110 PHE A C 1
ATOM 877 O O . PHE A 1 110 ? -8.164 3.093 10.569 1.00 98.69 110 PHE A O 1
ATOM 884 N N . HIS A 1 111 ? -10.161 3.230 9.601 1.00 98.75 111 HIS A N 1
ATOM 885 C CA . HIS A 1 111 ? -10.076 1.868 9.072 1.00 98.75 111 HIS A CA 1
ATOM 886 C C . HIS A 1 111 ? -9.053 1.795 7.935 1.00 98.75 111 HIS A C 1
ATOM 888 O O . HIS A 1 111 ? -9.100 2.609 7.010 1.00 98.75 111 HIS A O 1
ATOM 894 N N . LEU A 1 112 ? -8.168 0.797 7.973 1.00 98.75 112 LEU A N 1
ATOM 895 C CA . LEU A 1 112 ? -7.076 0.638 7.011 1.00 98.75 112 LEU A CA 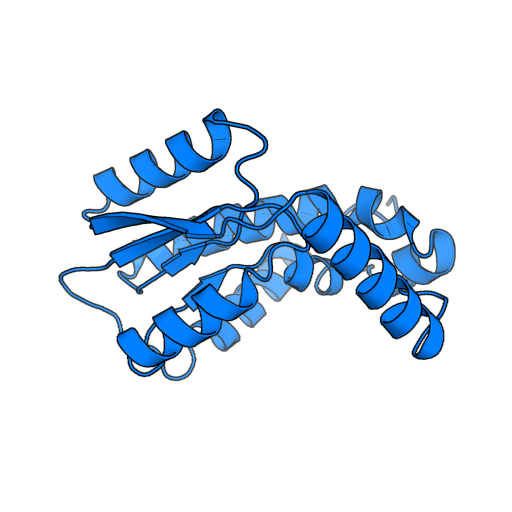1
ATOM 896 C C . LEU A 1 112 ? -7.166 -0.707 6.287 1.00 98.75 112 LEU A C 1
ATOM 898 O O . LEU A 1 112 ? -7.350 -1.753 6.907 1.00 98.75 112 LEU A O 1
ATOM 902 N N . LEU A 1 113 ? -6.960 -0.686 4.977 1.00 98.50 113 LEU A N 1
ATOM 903 C CA . LEU A 1 113 ? -6.640 -1.853 4.167 1.00 98.50 113 LEU A CA 1
ATOM 904 C C . LEU A 1 113 ? -5.249 -1.625 3.584 1.00 98.50 113 LEU A C 1
ATOM 906 O O . LEU A 1 113 ? -5.048 -0.689 2.818 1.00 98.50 113 LEU A O 1
ATOM 910 N N . ILE A 1 114 ? -4.290 -2.457 3.972 1.00 98.00 114 ILE A N 1
ATOM 911 C CA . ILE A 1 114 ? -2.881 -2.305 3.606 1.00 98.00 114 ILE A CA 1
ATOM 912 C C . ILE A 1 114 ? -2.550 -3.375 2.571 1.00 98.00 114 ILE A C 1
ATOM 914 O O . ILE A 1 114 ? -2.583 -4.572 2.872 1.00 98.00 114 ILE A O 1
ATOM 918 N N . GLU A 1 115 ? -2.265 -2.933 1.346 1.00 95.12 115 GLU A N 1
ATOM 919 C CA . GLU A 1 115 ? -1.898 -3.815 0.244 1.00 95.12 115 GLU A CA 1
ATOM 920 C C . GLU A 1 115 ? -0.539 -4.473 0.477 1.00 95.12 115 GLU A C 1
ATOM 922 O O . GLU A 1 115 ? 0.398 -3.898 1.034 1.00 95.12 115 GLU A O 1
ATOM 927 N N . GLY A 1 116 ? -0.442 -5.719 0.031 1.00 90.94 116 GLY A N 1
ATOM 928 C CA . GLY A 1 116 ? 0.705 -6.564 0.294 1.00 90.94 116 GLY A CA 1
ATOM 929 C C . GLY A 1 116 ? 0.692 -7.826 -0.551 1.00 90.94 116 GLY A C 1
ATOM 930 O O . GLY A 1 116 ? -0.286 -8.192 -1.206 1.00 90.94 116 GLY A O 1
ATOM 931 N N . THR A 1 117 ? 1.839 -8.493 -0.585 1.00 87.38 117 THR A N 1
ATOM 932 C CA . THR A 1 117 ? 1.993 -9.809 -1.230 1.00 87.38 117 THR A CA 1
ATOM 933 C C . THR A 1 117 ? 2.391 -10.895 -0.240 1.00 87.38 117 THR A C 1
ATOM 935 O O . THR A 1 117 ? 2.378 -12.064 -0.605 1.00 87.38 117 THR A O 1
ATOM 938 N N . LEU A 1 118 ? 2.736 -10.521 1.001 1.00 89.94 118 LEU A N 1
ATOM 939 C CA . LEU A 1 118 ? 3.280 -11.421 2.026 1.00 89.94 118 LEU A CA 1
ATOM 940 C C . LEU A 1 118 ? 4.492 -12.233 1.531 1.00 89.94 118 LEU A C 1
ATOM 942 O O . LEU A 1 118 ? 4.688 -13.371 1.943 1.00 89.94 118 LEU A O 1
ATOM 946 N N . ARG A 1 119 ? 5.318 -11.646 0.648 1.00 87.25 119 ARG A N 1
ATOM 947 C CA . ARG A 1 119 ? 6.589 -12.250 0.193 1.00 87.25 119 ARG A CA 1
ATOM 948 C C . ARG A 1 119 ? 7.519 -12.591 1.358 1.00 87.25 119 ARG A C 1
ATOM 950 O O . ARG A 1 119 ? 8.305 -13.524 1.258 1.00 87.25 119 ARG A O 1
ATOM 957 N N . THR A 1 120 ? 7.436 -11.814 2.431 1.00 90.31 120 THR A N 1
ATOM 958 C CA . THR A 1 120 ? 8.167 -12.008 3.679 1.00 90.31 120 THR A CA 1
ATOM 959 C C . THR A 1 120 ? 7.188 -11.945 4.847 1.00 90.31 120 THR A C 1
ATOM 961 O O . THR A 1 120 ? 6.083 -11.403 4.720 1.00 90.31 120 THR A O 1
ATOM 964 N N . THR A 1 121 ? 7.577 -12.504 5.992 1.00 90.31 121 THR A N 1
ATOM 965 C CA . THR A 1 121 ? 6.716 -12.520 7.188 1.00 90.31 121 THR A CA 1
ATOM 966 C C . THR A 1 121 ? 6.970 -11.324 8.097 1.00 90.31 121 THR A C 1
ATOM 968 O O . THR A 1 121 ? 6.094 -10.901 8.848 1.00 90.31 121 THR A O 1
ATOM 971 N N . GLU A 1 122 ? 8.159 -10.738 8.007 1.00 92.56 122 GLU A N 1
ATOM 972 C CA . GLU A 1 122 ? 8.681 -9.743 8.933 1.00 92.56 122 GLU A CA 1
ATOM 973 C C . GLU A 1 122 ? 7.918 -8.424 8.817 1.00 92.56 122 GLU A C 1
ATOM 975 O O . GLU A 1 122 ? 7.513 -7.858 9.831 1.00 92.56 122 GLU A O 1
ATOM 980 N N . VAL A 1 123 ? 7.688 -7.955 7.587 1.00 90.00 123 VAL A N 1
ATOM 981 C CA . VAL A 1 123 ? 6.973 -6.700 7.309 1.00 90.00 123 VAL A CA 1
ATOM 982 C C . VAL A 1 123 ? 5.526 -6.751 7.819 1.00 90.00 123 VAL A C 1
ATOM 984 O O . VAL A 1 123 ? 5.201 -5.966 8.711 1.00 90.00 123 VAL A O 1
ATOM 987 N N . PRO A 1 124 ? 4.659 -7.684 7.368 1.00 93.25 124 PRO A N 1
ATOM 988 C CA . PRO A 1 124 ? 3.276 -7.740 7.842 1.00 93.25 124 PRO A CA 1
ATOM 989 C C . PRO A 1 124 ? 3.185 -8.017 9.348 1.00 93.25 124 PRO A C 1
ATOM 991 O O . PRO A 1 124 ? 2.288 -7.490 10.003 1.00 93.25 124 PRO A O 1
ATOM 994 N N . ARG A 1 125 ? 4.125 -8.778 9.933 1.00 95.81 125 ARG A N 1
ATOM 995 C CA . ARG A 1 125 ? 4.173 -9.008 11.384 1.00 95.81 125 ARG A CA 1
ATOM 996 C C . ARG A 1 125 ? 4.460 -7.724 12.161 1.00 95.81 125 ARG A C 1
ATOM 998 O O . ARG A 1 125 ? 3.749 -7.450 13.125 1.00 95.81 125 ARG A O 1
ATOM 1005 N N . LYS A 1 126 ? 5.453 -6.928 11.747 1.00 95.44 126 LYS A N 1
ATOM 1006 C CA . LYS A 1 126 ? 5.751 -5.626 12.371 1.00 95.44 126 LYS A CA 1
ATOM 1007 C C . LYS A 1 126 ? 4.564 -4.670 12.252 1.00 95.44 126 LYS A C 1
ATOM 1009 O O . LYS A 1 126 ? 4.181 -4.056 13.243 1.00 95.44 126 LYS A O 1
ATOM 1014 N N . THR A 1 127 ? 3.941 -4.595 11.074 1.00 95.88 127 THR A N 1
ATOM 1015 C CA . THR A 1 127 ? 2.748 -3.766 10.848 1.00 95.88 127 THR A CA 1
ATOM 1016 C C . THR A 1 127 ? 1.576 -4.209 11.725 1.00 95.88 127 THR A C 1
ATOM 1018 O O . THR A 1 127 ? 0.936 -3.374 12.359 1.00 95.88 127 THR A O 1
ATOM 1021 N N . ALA A 1 128 ? 1.317 -5.516 11.826 1.00 97.50 128 ALA A N 1
ATOM 1022 C CA . ALA A 1 128 ? 0.267 -6.049 12.690 1.00 97.50 128 ALA A CA 1
ATOM 1023 C C . ALA A 1 128 ? 0.515 -5.721 14.169 1.00 97.50 128 ALA A C 1
ATOM 1025 O O . ALA A 1 128 ? -0.409 -5.305 14.862 1.00 97.50 128 ALA A O 1
ATOM 1026 N N . GLN A 1 129 ? 1.756 -5.865 14.644 1.00 97.81 129 GLN A N 1
ATOM 1027 C CA . GLN A 1 129 ? 2.128 -5.531 16.021 1.00 97.81 129 GLN A CA 1
ATOM 1028 C C . GLN A 1 129 ? 1.943 -4.039 16.313 1.00 97.81 129 GLN A C 1
ATOM 1030 O O . GLN A 1 129 ? 1.320 -3.701 17.314 1.00 97.81 129 GLN A O 1
ATOM 1035 N N . LEU A 1 130 ? 2.415 -3.161 15.422 1.00 97.62 130 LEU A N 1
ATOM 1036 C CA . LEU A 1 130 ? 2.234 -1.711 15.537 1.00 97.62 130 LEU A CA 1
ATOM 1037 C C . LEU A 1 130 ? 0.755 -1.313 15.636 1.00 97.62 130 LEU A C 1
ATOM 1039 O O . LEU A 1 130 ? 0.390 -0.446 16.421 1.00 97.62 130 LEU A O 1
ATOM 1043 N N . LEU A 1 131 ? -0.104 -1.923 14.822 1.00 98.44 131 LEU A N 1
ATOM 1044 C CA . LEU A 1 131 ? -1.529 -1.593 14.808 1.00 98.44 131 LEU A CA 1
ATOM 1045 C C . LEU A 1 131 ? -2.243 -2.171 16.036 1.00 98.44 131 LEU A C 1
ATOM 1047 O O . LEU A 1 131 ? -3.075 -1.495 16.639 1.00 98.44 131 LEU A O 1
ATOM 1051 N N . ALA A 1 132 ? -1.873 -3.379 16.468 1.00 97.81 132 ALA A N 1
ATOM 1052 C CA . ALA A 1 132 ? -2.413 -3.985 17.680 1.00 97.81 132 ALA A CA 1
ATOM 1053 C C . ALA A 1 132 ? -2.084 -3.161 18.939 1.00 97.81 132 ALA A C 1
ATOM 1055 O O . ALA A 1 132 ? -2.961 -2.970 19.779 1.00 97.81 132 ALA A O 1
ATOM 1056 N N . THR A 1 133 ? -0.871 -2.602 19.058 1.00 97.75 133 THR A N 1
ATOM 1057 C CA . THR A 1 133 ? -0.528 -1.706 20.183 1.00 97.75 133 THR A CA 1
ATOM 1058 C C . THR A 1 133 ? -1.300 -0.385 20.155 1.00 97.75 133 THR A C 1
ATOM 1060 O O . THR A 1 133 ? -1.396 0.281 21.181 1.00 97.75 133 THR A O 1
ATOM 1063 N N . ARG A 1 134 ? -1.890 -0.025 19.008 1.00 97.44 134 ARG A N 1
ATOM 1064 C CA . ARG A 1 134 ? -2.799 1.120 18.833 1.00 97.44 134 ARG A CA 1
ATOM 1065 C C . ARG A 1 134 ? -4.275 0.755 19.001 1.00 97.44 134 ARG A C 1
ATOM 1067 O O . ARG A 1 134 ? -5.135 1.557 18.672 1.00 97.44 134 ARG A O 1
ATOM 1074 N N . GLY A 1 135 ? -4.584 -0.451 19.480 1.00 97.88 135 GLY A N 1
ATOM 1075 C CA . GLY A 1 135 ? -5.961 -0.885 19.729 1.00 97.88 135 GLY A CA 1
ATOM 1076 C C . GLY A 1 135 ? -6.734 -1.310 18.477 1.00 97.88 135 GLY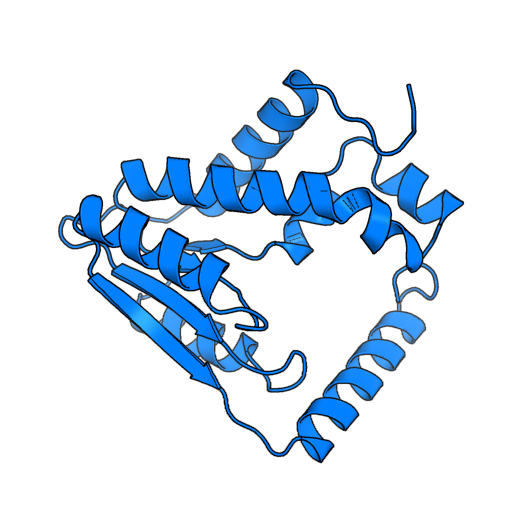 A C 1
ATOM 1077 O O . GLY A 1 135 ? -7.949 -1.481 18.543 1.00 97.88 135 GLY A O 1
ATOM 1078 N N . TYR A 1 136 ? -6.062 -1.514 17.340 1.00 98.69 136 TYR A N 1
ATOM 1079 C CA . TYR A 1 136 ? -6.729 -1.987 16.129 1.00 98.69 136 TYR A CA 1
ATOM 1080 C C . TYR A 1 136 ? -7.089 -3.464 16.231 1.00 98.69 136 TYR A C 1
ATOM 1082 O O . TYR A 1 136 ? -6.266 -4.304 16.603 1.00 98.69 136 TYR A O 1
ATOM 1090 N N . GLN A 1 137 ? -8.274 -3.811 15.731 1.00 98.50 137 GLN A N 1
ATOM 1091 C CA . GLN A 1 137 ? -8.555 -5.184 15.335 1.00 98.50 137 GLN A CA 1
ATOM 1092 C C . GLN A 1 137 ? -7.844 -5.467 14.003 1.00 98.50 137 GLN A C 1
ATOM 1094 O O . GLN A 1 137 ? -8.296 -5.039 12.936 1.00 98.50 137 GLN A O 1
ATOM 1099 N N . VAL A 1 138 ? -6.722 -6.184 14.067 1.00 98.44 138 VAL A N 1
ATOM 1100 C CA . VAL A 1 138 ? -5.940 -6.564 12.885 1.00 98.44 138 VAL A CA 1
ATOM 1101 C C . VAL A 1 138 ? -6.432 -7.900 12.334 1.00 98.44 138 VAL A C 1
ATOM 1103 O O . VAL A 1 138 ? -6.594 -8.872 13.067 1.00 98.44 138 VAL A O 1
ATOM 1106 N N . SER A 1 139 ? -6.650 -7.959 11.025 1.00 98.19 139 SER A N 1
ATOM 1107 C CA . SER A 1 139 ? -7.042 -9.167 10.298 1.00 98.19 139 SER A CA 1
ATOM 1108 C C . SER A 1 139 ? -6.196 -9.346 9.039 1.00 98.19 139 SER A C 1
ATOM 1110 O O . SER A 1 139 ? -5.606 -8.391 8.532 1.00 98.19 139 SER A O 1
ATOM 1112 N N . LEU A 1 140 ? -6.137 -10.579 8.538 1.00 97.69 140 LEU A N 1
ATOM 1113 C CA . LEU A 1 140 ? -5.444 -10.933 7.303 1.00 97.69 140 LEU A CA 1
ATOM 1114 C C . LEU A 1 140 ? -6.476 -11.391 6.270 1.00 97.69 140 LEU A C 1
ATOM 1116 O O . LEU A 1 140 ? -7.202 -12.355 6.510 1.00 97.69 140 LEU A O 1
ATOM 1120 N N . ALA A 1 141 ? -6.541 -10.712 5.129 1.00 97.62 141 ALA A N 1
ATOM 1121 C CA . ALA A 1 141 ? -7.378 -11.098 4.002 1.00 97.62 141 ALA A CA 1
ATOM 1122 C C . ALA A 1 141 ? -6.497 -11.658 2.882 1.00 97.62 141 ALA A C 1
ATOM 1124 O O . ALA A 1 141 ? -5.627 -10.964 2.355 1.00 97.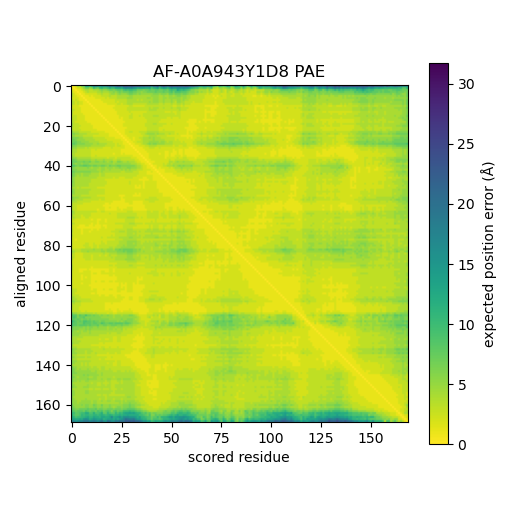62 141 ALA A O 1
ATOM 1125 N N . LEU A 1 142 ? -6.725 -12.919 2.518 1.00 96.94 142 LEU A N 1
ATOM 1126 C CA . LEU A 1 142 ? -5.964 -13.615 1.485 1.00 96.94 142 LEU A CA 1
ATOM 1127 C C . LEU A 1 142 ? -6.833 -13.875 0.262 1.00 96.94 142 LEU A C 1
ATOM 1129 O O . LEU A 1 142 ? -8.003 -14.235 0.393 1.00 96.94 142 LEU A O 1
ATOM 1133 N N . ILE A 1 143 ? -6.235 -13.757 -0.921 1.00 96.44 143 ILE A N 1
ATOM 1134 C CA . ILE A 1 143 ? -6.802 -14.300 -2.152 1.00 96.44 143 ILE A CA 1
ATOM 1135 C C . ILE A 1 143 ? -5.912 -15.421 -2.681 1.00 96.44 143 ILE A C 1
ATOM 1137 O O . ILE A 1 143 ? -4.690 -15.285 -2.771 1.00 96.44 143 ILE A O 1
ATOM 1141 N N . ALA A 1 144 ? -6.543 -16.541 -3.017 1.00 95.75 144 ALA A N 1
ATOM 1142 C CA . ALA A 1 144 ? -5.883 -17.712 -3.567 1.00 95.75 144 ALA A CA 1
ATOM 1143 C C . ALA A 1 144 ? -6.442 -18.009 -4.959 1.00 95.75 144 ALA A C 1
ATOM 1145 O O . ALA A 1 144 ? -7.648 -17.971 -5.196 1.00 95.75 144 ALA A O 1
ATOM 1146 N N . THR A 1 145 ? -5.550 -18.296 -5.896 1.00 96.25 145 THR A N 1
ATOM 1147 C CA . THR A 1 145 ? -5.861 -18.652 -7.283 1.00 96.25 145 THR A CA 1
ATOM 1148 C C . THR A 1 145 ? -4.789 -19.627 -7.758 1.00 96.25 145 THR A C 1
ATOM 1150 O O . THR A 1 145 ? -3.699 -19.673 -7.185 1.00 96.25 145 THR A O 1
ATOM 1153 N N . LYS A 1 146 ? -5.095 -20.441 -8.773 1.00 98.00 146 LYS A N 1
ATOM 1154 C CA . LYS A 1 146 ? -4.100 -21.325 -9.389 1.00 98.00 146 LYS A CA 1
ATOM 1155 C C . LYS A 1 146 ? -2.893 -20.501 -9.878 1.00 98.00 146 LYS A C 1
ATOM 1157 O O . LYS A 1 146 ? -3.127 -19.458 -10.497 1.00 98.00 146 LYS A O 1
ATOM 1162 N N . PRO A 1 147 ? -1.641 -20.924 -9.613 1.00 97.19 147 PRO A N 1
ATOM 1163 C CA . PRO A 1 147 ? -0.452 -20.174 -10.021 1.00 97.19 147 PRO A CA 1
ATOM 1164 C C . PRO A 1 147 ? -0.437 -19.829 -11.514 1.00 97.19 147 PRO A C 1
ATOM 1166 O O . PRO A 1 147 ? -0.095 -18.711 -11.885 1.00 97.19 147 PRO A O 1
ATOM 1169 N N . GLU A 1 148 ? -0.890 -20.753 -12.359 1.00 98.00 148 GLU A N 1
ATOM 1170 C CA . GLU A 1 148 ? -0.938 -20.617 -13.815 1.00 98.00 148 GLU A CA 1
ATOM 1171 C C . GLU A 1 148 ? -1.899 -19.502 -14.242 1.00 98.00 148 GLU A C 1
ATOM 1173 O O . GLU A 1 148 ? -1.574 -18.688 -15.103 1.00 98.00 148 GLU A O 1
ATOM 1178 N N . LEU A 1 149 ? -3.062 -19.413 -13.588 1.00 98.00 149 LEU A N 1
ATOM 1179 C CA . LEU A 1 149 ? -4.041 -18.353 -13.840 1.00 98.00 149 LEU A CA 1
ATOM 1180 C C . LEU A 1 149 ? -3.556 -16.998 -13.319 1.00 98.00 149 LEU A C 1
ATOM 1182 O O . LEU A 1 149 ? -3.777 -15.975 -13.967 1.00 98.00 149 LEU A O 1
ATOM 1186 N N . SER A 1 150 ? -2.883 -16.981 -12.163 1.00 97.38 150 SER A N 1
ATOM 1187 C CA . SER A 1 150 ? -2.284 -15.754 -11.633 1.00 97.38 150 SER A CA 1
ATOM 1188 C C . SER A 1 150 ? -1.206 -15.226 -12.577 1.00 97.38 150 SER A C 1
ATOM 1190 O O . SER A 1 150 ? -1.206 -14.043 -12.910 1.00 97.38 150 SER A O 1
ATOM 1192 N N . TYR A 1 151 ? -0.333 -16.109 -13.065 1.00 97.62 151 TYR A N 1
ATOM 1193 C CA . TYR A 1 151 ? 0.711 -15.764 -14.021 1.00 97.62 151 TYR A CA 1
ATOM 1194 C C . TYR A 1 151 ? 0.128 -15.261 -15.346 1.00 97.62 151 TYR A C 1
ATOM 1196 O O . TYR A 1 151 ? 0.480 -14.167 -15.787 1.00 97.62 151 TYR A O 1
ATOM 1204 N N . LEU A 1 152 ? -0.839 -15.978 -15.926 1.00 98.12 152 LEU A N 1
ATOM 1205 C CA . LEU A 1 152 ? -1.538 -15.530 -17.132 1.00 98.12 152 LEU A CA 1
ATOM 1206 C C . LEU A 1 152 ? -2.155 -14.136 -16.948 1.00 98.12 152 LEU A C 1
ATOM 1208 O O . LEU A 1 152 ? -1.995 -13.271 -17.803 1.00 98.12 152 LEU A O 1
ATOM 1212 N N . SER A 1 153 ? -2.789 -13.883 -15.801 1.00 97.56 153 SER A N 1
ATOM 1213 C CA . SER A 1 153 ? -3.370 -12.571 -15.492 1.00 97.56 153 SER A CA 1
ATOM 1214 C C . SER A 1 153 ? -2.309 -11.468 -15.397 1.00 97.56 153 SER A C 1
ATOM 1216 O O . SER A 1 153 ? -2.582 -10.326 -15.759 1.00 97.56 153 SER A O 1
ATOM 1218 N N . THR A 1 154 ? -1.088 -11.779 -14.935 1.00 96.25 154 THR A N 1
ATOM 1219 C CA . THR A 1 154 ? 0.017 -10.804 -14.963 1.00 96.25 154 THR A CA 1
ATOM 1220 C C . THR A 1 154 ? 0.502 -10.494 -16.375 1.00 96.25 154 THR A C 1
ATOM 1222 O O . THR A 1 154 ? 0.798 -9.332 -16.636 1.00 96.25 154 THR A O 1
ATOM 1225 N N . LEU A 1 155 ? 0.532 -11.486 -17.274 1.00 97.12 155 LEU A N 1
ATOM 1226 C CA . LEU A 1 155 ? 0.893 -11.280 -18.680 1.00 97.12 155 LEU A CA 1
ATOM 1227 C C . LE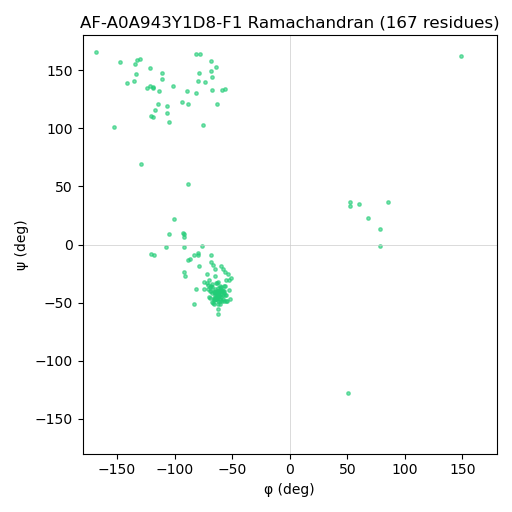U A 1 155 ? -0.145 -10.413 -19.394 1.00 97.12 155 LEU A C 1
ATOM 1229 O O . LEU A 1 155 ? 0.218 -9.430 -20.025 1.00 97.12 155 LEU A O 1
ATOM 1233 N N . ILE A 1 156 ? -1.434 -10.720 -19.220 1.00 96.94 156 ILE A N 1
ATOM 1234 C CA . ILE A 1 156 ? -2.526 -9.924 -19.801 1.00 96.94 156 ILE A CA 1
ATOM 1235 C C . ILE A 1 156 ? -2.428 -8.468 -19.335 1.00 96.94 156 ILE A C 1
ATOM 1237 O O . ILE A 1 156 ? -2.427 -7.562 -20.158 1.00 96.94 156 ILE A O 1
ATOM 1241 N N . ARG A 1 157 ? -2.268 -8.242 -18.024 1.00 94.56 157 ARG A N 1
ATOM 1242 C CA . ARG A 1 157 ? -2.149 -6.889 -17.463 1.00 94.56 157 ARG A CA 1
ATOM 1243 C C . ARG A 1 157 ? -0.957 -6.115 -18.036 1.00 94.56 157 ARG A C 1
ATOM 1245 O O . ARG A 1 157 ? -1.061 -4.904 -18.202 1.00 94.56 157 ARG A O 1
ATOM 1252 N N . TYR A 1 158 ? 0.164 -6.790 -18.290 1.00 93.69 158 TYR A N 1
ATOM 1253 C CA . TYR A 1 158 ? 1.334 -6.174 -18.915 1.00 93.69 158 TYR A CA 1
ATOM 1254 C C . TYR A 1 158 ? 1.036 -5.746 -20.356 1.00 93.69 158 TYR A C 1
ATOM 1256 O O . TYR A 1 158 ? 1.240 -4.585 -20.690 1.00 93.69 158 TYR A O 1
ATOM 1264 N N . GLU A 1 159 ? 0.489 -6.645 -21.179 1.00 96.12 159 GLU A N 1
ATOM 1265 C CA . GLU A 1 159 ? 0.151 -6.343 -22.578 1.00 96.12 159 GLU A CA 1
ATOM 1266 C C . GLU A 1 159 ? -0.903 -5.228 -22.691 1.00 96.12 159 GLU A C 1
ATOM 1268 O O . GLU A 1 159 ? -0.802 -4.356 -23.551 1.00 96.12 159 GLU A O 1
ATOM 1273 N N . GLU A 1 160 ? -1.888 -5.203 -21.786 1.00 95.25 160 GLU A N 1
ATOM 1274 C CA . GLU A 1 160 ? -2.879 -4.123 -21.705 1.00 95.25 160 GLU A CA 1
ATOM 1275 C C . GLU A 1 160 ? -2.232 -2.766 -21.387 1.00 95.25 160 GLU A C 1
ATOM 1277 O O . GLU A 1 160 ? -2.564 -1.765 -22.020 1.00 95.25 160 GLU A O 1
ATOM 1282 N N . LEU A 1 161 ? -1.296 -2.721 -20.430 1.00 91.25 161 LEU A N 1
ATOM 1283 C CA . LEU A 1 161 ? -0.540 -1.506 -20.108 1.00 91.25 161 LEU A CA 1
ATOM 1284 C C . LEU A 1 161 ? 0.346 -1.072 -21.278 1.00 91.25 161 LEU A C 1
ATOM 1286 O O . LEU A 1 161 ? 0.350 0.107 -21.626 1.00 91.25 161 LEU A O 1
ATOM 1290 N N . TYR A 1 162 ? 1.035 -2.017 -21.918 1.00 90.25 162 TYR A N 1
ATOM 1291 C CA . TYR A 1 162 ? 1.914 -1.753 -23.056 1.00 90.25 162 TYR A CA 1
ATOM 1292 C C . TYR A 1 162 ? 1.149 -1.185 -24.251 1.00 90.25 162 TYR A C 1
ATOM 1294 O O . TYR A 1 162 ? 1.616 -0.253 -24.899 1.00 90.25 162 TYR A O 1
ATOM 1302 N N . ALA A 1 163 ? -0.056 -1.694 -24.517 1.00 93.94 163 ALA A N 1
ATOM 1303 C CA . ALA A 1 163 ? -0.917 -1.180 -25.576 1.00 93.94 163 ALA A CA 1
ATOM 1304 C C . ALA A 1 163 ? -1.396 0.264 -25.325 1.00 93.94 163 ALA A C 1
ATOM 1306 O O . ALA A 1 163 ? -1.684 0.980 -26.285 1.00 93.94 163 ALA A O 1
ATOM 1307 N N . ILE A 1 164 ? -1.493 0.693 -24.060 1.00 91.19 164 ILE A N 1
ATOM 1308 C CA . ILE A 1 164 ? -1.882 2.061 -23.681 1.00 91.19 164 ILE A CA 1
ATOM 1309 C C . ILE A 1 164 ? -0.673 3.001 -23.727 1.00 91.19 164 ILE A C 1
ATOM 1311 O O . ILE A 1 164 ? -0.752 4.075 -24.321 1.00 91.19 164 ILE A O 1
ATOM 1315 N N . ASP A 1 165 ? 0.425 2.611 -23.080 1.00 83.38 165 ASP A N 1
ATOM 1316 C CA . ASP A 1 165 ? 1.665 3.379 -23.012 1.00 83.38 165 ASP A CA 1
ATOM 1317 C C . ASP A 1 165 ? 2.865 2.430 -22.818 1.00 83.38 165 ASP A C 1
ATOM 1319 O O . ASP A 1 165 ? 3.150 2.009 -21.690 1.00 83.38 165 ASP A O 1
ATOM 1323 N N . PRO A 1 166 ? 3.618 2.125 -23.893 1.00 81.31 166 PRO A N 1
ATOM 1324 C CA . PRO A 1 166 ? 4.796 1.261 -23.833 1.00 81.31 166 PRO A CA 1
ATOM 1325 C C . PRO A 1 166 ? 5.869 1.713 -22.839 1.00 81.31 166 PRO A C 1
ATOM 1327 O O . PRO A 1 166 ? 6.684 0.898 -22.413 1.00 81.31 166 PRO A O 1
ATOM 1330 N N . SER A 1 167 ? 5.908 3.003 -22.487 1.00 72.38 167 SER A N 1
ATOM 1331 C CA . SER A 1 167 ? 6.898 3.541 -21.551 1.00 72.38 167 SER A CA 1
ATOM 1332 C C . SER A 1 167 ? 6.565 3.249 -20.084 1.00 72.38 167 SER A C 1
ATOM 1334 O O . SER A 1 167 ? 7.457 3.298 -19.239 1.00 72.38 167 SER A O 1
ATOM 1336 N N . GLN A 1 168 ? 5.305 2.905 -19.786 1.00 68.00 168 GLN A N 1
ATOM 1337 C CA . GLN A 1 168 ? 4.803 2.643 -18.432 1.00 68.00 168 GLN A CA 1
ATOM 1338 C C . GLN A 1 168 ? 4.534 1.162 -18.131 1.00 68.00 168 GLN A C 1
ATOM 1340 O O . GLN A 1 168 ? 4.126 0.844 -17.009 1.00 68.00 168 GLN A O 1
ATOM 1345 N N . ALA A 1 169 ? 4.736 0.277 -19.107 1.00 61.59 169 ALA A N 1
ATOM 1346 C CA . ALA A 1 169 ? 4.479 -1.158 -18.994 1.00 61.59 169 ALA A CA 1
ATOM 1347 C C . ALA A 1 169 ? 5.647 -1.953 -18.399 1.00 61.59 169 ALA A C 1
ATOM 1349 O O . ALA A 1 169 ? 6.808 -1.751 -18.827 1.00 61.59 169 ALA A O 1
#

Nearest PDB structures (foldseek):
  2p5t-assembly3_H  TM=9.821E-01  e=1.519E-21  Streptococcus pneumoniae
  2p5t-assembly1_D  TM=9.875E-01  e=4.381E-21  Streptococcus pneumoniae
  2p5t-assembly3_F  TM=9.829E-01  e=3.237E-20  Streptococcus pneumoniae
  2p5t-assembly1_B  TM=9.906E-01  e=6.955E-20  Streptococcus pneumoniae
  1gvn-assembly1_D  TM=9.671E-01  e=1.024E-16  Streptococcus pyogenes

Sequence (169 aa):
MKLEEFSQDNFEQASKRLIRSLTRGKTTSSHPKAILLGGQSGAGKTTIHRIKQREFQGNIIIIDGDSYRSFHPNYLGLQEKYGKDSVDYTKVFAGQMVEYLVDELSKKDFHLLIEGTLRTTEVPRKTAQLLATRGYQVSLALIATKPELSYLSTLIRYEELYAIDPSQA

Foldseek 3Di:
DDLLDDDPVLLVVLLVVVCVVQCVVADADPAAAEEEEADFPLLPSVVVVVVVCVVCVNREGEQDLVVCLCSGPNSVVLLVVPQQCSCVSSNVSSVVSSVVCLVVVLLRRGHYYYYDHCPDVVVVVVSQVVSVVSNYHYYYHYGDDDPVSSVVSVVVVLVVVCVVPVSHD

Solvent-accessible surface area (backbone atoms only — not comparable to full-atom va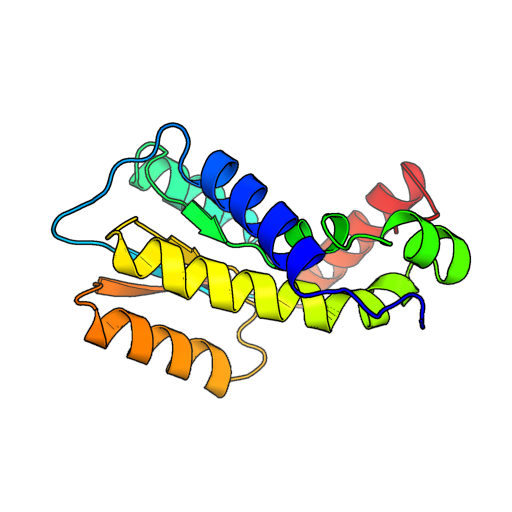lues): 9213 Å² total; per-residue (Å²): 132,61,74,68,61,77,54,70,68,54,52,51,54,44,47,55,53,47,53,57,59,61,48,60,86,48,61,64,43,99,74,21,37,34,33,42,33,33,30,58,90,33,37,52,60,66,55,56,53,56,52,50,35,59,75,44,73,54,41,52,36,76,46,54,46,78,75,40,32,74,58,42,92,43,34,68,62,39,35,75,74,44,28,59,59,26,58,76,53,32,46,63,61,12,51,53,49,44,55,50,49,55,53,61,44,51,78,57,26,38,27,37,34,38,62,51,52,65,90,55,67,66,64,63,51,53,52,46,52,59,39,44,79,69,63,29,53,68,46,80,47,74,43,83,60,59,69,68,58,18,51,52,43,43,50,51,54,40,54,56,37,32,74,75,38,64,60,78,64

Mean predicted aligned error: 3.31 Å

Organism: Streptococcus parasanguinis (NCBI:txid1318)

pLDDT: mean 95.2, std 5.17, range [61.59, 98.75]